Protein AF-A0A1S2LFC6-F1 (afdb_monomer)

Sequence (76 aa):
MNYYINQTINIHTLRVDGVTNSSVLQIGSSGVIKALANLYNTGDFVEPAPEIDEPVAPTPVIPLAPPAGAMPPVSP

Structure (mmCIF, N/CA/C/O backbone):
data_AF-A0A1S2LFC6-F1
#
_entry.id   AF-A0A1S2LFC6-F1
#
loop_
_atom_site.group_PDB
_atom_site.id
_atom_site.type_symbol
_atom_site.label_atom_id
_atom_site.label_alt_id
_atom_site.label_comp_id
_atom_site.label_asym_id
_atom_site.label_entity_id
_atom_site.label_seq_id
_atom_site.pdbx_PDB_ins_code
_atom_site.Cartn_x
_atom_site.Cartn_y
_atom_site.Cartn_z
_atom_site.occupancy
_atom_site.B_iso_or_equiv
_atom_site.auth_seq_id
_atom_site.auth_comp_id
_atom_site.auth_asym_id
_atom_site.auth_atom_id
_atom_site.pdbx_PDB_model_num
ATOM 1 N N . MET A 1 1 ? -4.247 7.736 23.885 1.00 72.69 1 MET A N 1
ATOM 2 C CA . MET A 1 1 ? -5.478 8.043 23.125 1.00 72.69 1 MET A CA 1
ATOM 3 C C . MET A 1 1 ? -6.114 6.712 22.760 1.00 72.69 1 MET A C 1
ATOM 5 O O . MET A 1 1 ? -5.413 5.899 22.172 1.00 72.69 1 MET A O 1
ATOM 9 N N . ASN A 1 2 ? -7.361 6.453 23.158 1.00 85.38 2 ASN A N 1
ATOM 10 C CA . ASN A 1 2 ? -8.036 5.182 22.870 1.00 85.38 2 ASN A CA 1
ATOM 11 C C . ASN A 1 2 ? -8.920 5.353 21.634 1.00 85.38 2 ASN A C 1
ATOM 13 O O . ASN A 1 2 ? -9.770 6.241 21.617 1.00 85.38 2 ASN A O 1
ATOM 17 N N . TYR A 1 3 ? -8.711 4.519 20.615 1.00 85.19 3 TYR A N 1
ATOM 18 C CA . TYR A 1 3 ? -9.499 4.530 19.386 1.00 85.19 3 TYR A CA 1
ATOM 19 C C . TYR A 1 3 ? -10.418 3.312 19.361 1.00 85.19 3 TYR A C 1
ATOM 21 O O . TYR A 1 3 ? -9.951 2.181 19.468 1.00 85.19 3 TYR A O 1
ATOM 29 N N . TYR A 1 4 ? -11.716 3.549 19.195 1.00 92.31 4 TYR A N 1
ATOM 30 C CA . TYR A 1 4 ? -12.714 2.499 19.021 1.00 92.31 4 TYR A CA 1
ATOM 31 C C . TYR A 1 4 ? -13.279 2.617 17.616 1.00 92.31 4 TYR A C 1
ATOM 33 O O . TYR A 1 4 ? -13.920 3.610 17.280 1.00 92.31 4 TYR A O 1
ATOM 41 N N . ILE A 1 5 ? -12.991 1.625 16.780 1.00 89.31 5 ILE A N 1
ATOM 42 C CA . ILE A 1 5 ? -13.335 1.646 15.362 1.00 89.31 5 ILE A CA 1
ATOM 43 C C . ILE A 1 5 ? -14.208 0.429 15.085 1.00 89.31 5 ILE A C 1
ATOM 45 O O . ILE A 1 5 ? -13.752 -0.704 15.200 1.00 89.31 5 ILE A O 1
ATOM 49 N N . ASN A 1 6 ? -15.463 0.670 14.719 1.00 94.56 6 ASN A N 1
ATOM 50 C CA . ASN A 1 6 ? -16.367 -0.360 14.226 1.00 94.56 6 ASN A CA 1
ATOM 51 C C . ASN A 1 6 ? -16.561 -0.142 12.722 1.00 94.56 6 ASN A C 1
AT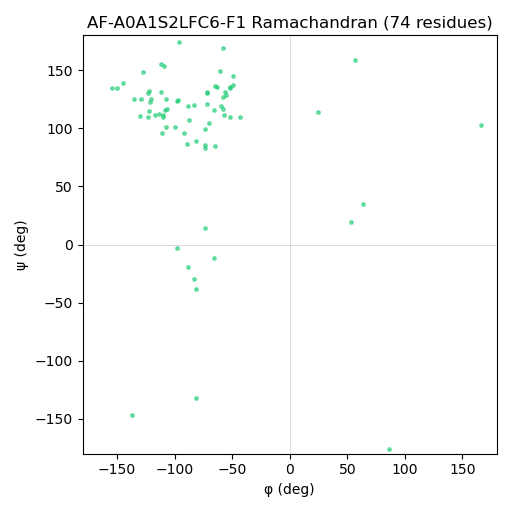OM 53 O O . ASN A 1 6 ? -17.047 0.907 12.306 1.00 94.56 6 ASN A O 1
ATOM 57 N N . GLN A 1 7 ? -16.122 -1.100 11.908 1.00 93.00 7 GLN A N 1
ATOM 58 C CA . GLN A 1 7 ? -16.209 -1.028 10.452 1.00 93.00 7 GLN A CA 1
ATOM 59 C C . GLN A 1 7 ? -16.839 -2.302 9.910 1.00 93.00 7 GLN A C 1
ATOM 61 O O . GLN A 1 7 ? -16.350 -3.400 10.156 1.00 93.00 7 GLN A O 1
ATOM 66 N N . THR A 1 8 ? -17.909 -2.131 9.139 1.00 95.75 8 THR A N 1
ATOM 67 C CA . THR A 1 8 ? -18.492 -3.187 8.311 1.00 95.75 8 THR A CA 1
ATOM 68 C C . THR A 1 8 ? -18.208 -2.826 6.862 1.00 95.75 8 THR A C 1
ATOM 70 O O . THR A 1 8 ? -18.740 -1.842 6.352 1.00 95.75 8 THR A O 1
ATOM 73 N N . ILE A 1 9 ? -17.329 -3.584 6.212 1.00 94.56 9 ILE A N 1
ATOM 74 C CA . ILE A 1 9 ? -16.875 -3.311 4.848 1.00 94.56 9 ILE A CA 1
ATOM 75 C C . ILE A 1 9 ? -17.312 -4.482 3.973 1.00 94.56 9 ILE A C 1
ATOM 77 O O . ILE A 1 9 ? -16.808 -5.590 4.126 1.00 94.56 9 ILE A O 1
ATOM 81 N N . ASN A 1 10 ? -18.257 -4.232 3.065 1.00 96.00 10 ASN A N 1
ATOM 82 C CA . ASN A 1 10 ? -18.769 -5.230 2.126 1.00 96.00 10 ASN A CA 1
ATOM 83 C C . ASN A 1 10 ? -18.254 -4.924 0.720 1.00 96.00 10 ASN A C 1
ATOM 85 O O . ASN A 1 10 ? -18.765 -4.035 0.039 1.00 96.00 10 ASN A O 1
ATOM 89 N N . ILE A 1 11 ? -17.231 -5.658 0.289 1.00 94.38 11 ILE A N 1
ATOM 90 C CA . ILE A 1 11 ? -16.645 -5.531 -1.046 1.00 94.38 11 ILE A CA 1
ATOM 91 C C . ILE A 1 11 ? -17.075 -6.737 -1.874 1.00 94.38 11 ILE A C 1
ATOM 93 O O . ILE A 1 11 ? -16.724 -7.867 -1.556 1.00 94.38 11 ILE A O 1
ATOM 97 N N . HIS A 1 12 ? -17.823 -6.484 -2.946 1.00 96.25 12 HIS A N 1
ATOM 98 C CA . HIS A 1 12 ? -18.313 -7.528 -3.851 1.00 96.25 12 HIS A CA 1
ATOM 99 C C . HIS A 1 12 ? -17.248 -7.947 -4.865 1.00 96.25 12 HIS A C 1
ATOM 101 O O . HIS A 1 12 ? -17.109 -9.118 -5.202 1.00 96.25 12 HIS A O 1
ATOM 107 N N . THR A 1 13 ? -16.473 -6.990 -5.366 1.00 94.81 13 THR A N 1
ATOM 108 C CA . THR A 1 13 ? -15.319 -7.247 -6.224 1.00 94.81 13 THR A CA 1
ATOM 109 C C . THR A 1 13 ? -14.358 -6.081 -6.079 1.00 94.81 13 THR A C 1
ATOM 111 O O . THR A 1 13 ? -14.771 -4.924 -6.113 1.00 94.81 13 THR A O 1
ATOM 114 N N . LEU A 1 14 ? -13.075 -6.389 -5.923 1.00 92.75 14 LEU A N 1
ATOM 115 C CA . LEU A 1 14 ? -11.995 -5.418 -5.978 1.00 92.75 14 LEU A CA 1
ATOM 116 C C . LEU A 1 14 ? -10.885 -6.015 -6.831 1.00 92.75 14 LEU A C 1
ATOM 118 O O . LEU A 1 14 ? -10.433 -7.129 -6.579 1.00 92.75 14 LEU A O 1
ATOM 122 N N . ARG A 1 15 ? -10.486 -5.279 -7.866 1.00 93.75 15 ARG A N 1
ATOM 123 C CA . ARG A 1 15 ? -9.463 -5.696 -8.817 1.00 93.75 15 ARG A CA 1
ATOM 124 C C . ARG A 1 15 ? -8.361 -4.650 -8.842 1.00 93.75 15 ARG A C 1
ATOM 126 O O . ARG A 1 15 ? -8.639 -3.462 -8.964 1.00 93.75 15 ARG A O 1
ATOM 133 N N . VAL A 1 16 ? -7.125 -5.114 -8.709 1.00 89.88 16 VAL A N 1
ATOM 134 C CA . VAL A 1 16 ? -5.916 -4.295 -8.790 1.00 89.88 16 VAL A CA 1
ATOM 135 C C . VAL A 1 16 ? -5.065 -4.902 -9.894 1.00 89.88 16 VAL A C 1
ATOM 137 O O . VAL A 1 16 ? -4.581 -6.019 -9.742 1.00 89.88 16 VAL A O 1
ATOM 140 N N . ASP A 1 17 ? -4.945 -4.205 -11.021 1.00 87.31 17 ASP A N 1
ATOM 141 C CA . ASP A 1 17 ? -4.264 -4.739 -12.208 1.00 87.31 17 ASP A CA 1
ATOM 142 C C . ASP A 1 17 ? -2.741 -4.571 -12.157 1.00 87.31 17 ASP A C 1
ATOM 144 O O . ASP A 1 17 ? -2.009 -5.395 -12.698 1.00 87.31 17 ASP A O 1
ATOM 148 N N . GLY A 1 18 ? -2.244 -3.534 -11.482 1.00 82.38 18 GLY A N 1
ATOM 149 C CA . GLY A 1 18 ? -0.814 -3.282 -11.358 1.00 82.38 18 GLY A CA 1
ATOM 150 C C . GLY A 1 18 ? -0.484 -2.570 -10.058 1.00 82.38 18 GLY A C 1
ATOM 151 O O . GLY A 1 18 ? -1.150 -1.610 -9.675 1.00 82.38 18 GLY A O 1
ATOM 152 N N . VAL A 1 19 ? 0.562 -3.046 -9.389 1.00 83.25 19 VAL A N 1
ATOM 153 C CA . VAL A 1 19 ? 1.178 -2.391 -8.235 1.00 83.25 19 VAL A CA 1
ATOM 154 C C . VAL A 1 19 ? 2.644 -2.140 -8.558 1.00 83.25 19 VAL A C 1
ATOM 156 O O . VAL A 1 19 ? 3.339 -3.023 -9.056 1.00 83.25 19 VAL A O 1
ATOM 159 N N . THR A 1 20 ? 3.113 -0.922 -8.313 1.00 80.69 20 THR A N 1
ATOM 160 C CA . THR A 1 20 ? 4.526 -0.551 -8.451 1.00 80.69 20 THR A CA 1
ATOM 161 C C . THR A 1 20 ? 5.228 -0.636 -7.096 1.00 80.69 20 THR A C 1
ATOM 163 O O . THR A 1 20 ? 4.590 -0.891 -6.065 1.00 80.69 20 THR A O 1
ATOM 166 N N . ASN A 1 21 ? 6.552 -0.449 -7.076 1.00 80.94 21 ASN A N 1
ATOM 167 C CA . ASN A 1 21 ? 7.319 -0.517 -5.837 1.00 80.94 21 ASN A CA 1
ATOM 168 C C . ASN A 1 21 ? 6.750 0.462 -4.793 1.00 80.94 21 ASN A C 1
ATOM 170 O O . ASN A 1 21 ? 6.543 1.639 -5.078 1.00 80.94 21 ASN A O 1
ATOM 174 N N . SER A 1 22 ? 6.494 -0.055 -3.590 1.00 80.19 22 SER A N 1
ATOM 175 C CA . SER A 1 22 ? 5.880 0.677 -2.471 1.00 80.19 22 SER A CA 1
ATOM 176 C C . SER A 1 22 ? 4.454 1.162 -2.695 1.00 80.19 22 SER A C 1
ATOM 178 O O . SER A 1 22 ? 4.036 2.184 -2.156 1.00 80.19 22 SER A O 1
ATOM 180 N N . SER A 1 23 ? 3.663 0.387 -3.428 1.00 86.94 23 SER A N 1
ATOM 181 C CA . SER A 1 23 ? 2.212 0.554 -3.401 1.00 86.94 23 SER A CA 1
ATOM 182 C C . SER A 1 23 ? 1.652 0.050 -2.070 1.00 86.94 23 SER A C 1
ATOM 184 O O . SER A 1 23 ? 1.937 -1.074 -1.658 1.00 86.94 23 SER A O 1
ATOM 186 N N . VAL A 1 24 ? 0.817 0.854 -1.412 1.00 88.38 24 VAL A N 1
ATOM 187 C CA . VAL A 1 24 ? 0.001 0.397 -0.283 1.00 88.38 24 VAL A CA 1
ATOM 188 C C . VAL A 1 24 ? -1.460 0.633 -0.616 1.00 88.38 24 VAL A C 1
ATOM 190 O O . VAL A 1 24 ? -1.866 1.762 -0.882 1.00 88.38 24 VAL A O 1
ATOM 193 N N . LEU A 1 25 ? -2.248 -0.439 -0.575 1.00 89.81 25 LEU A N 1
ATOM 194 C CA . LEU A 1 25 ? -3.697 -0.374 -0.686 1.00 89.81 25 LEU A CA 1
ATOM 195 C C . LEU A 1 25 ? -4.303 -0.733 0.665 1.00 89.81 25 LEU A C 1
ATOM 197 O O . LEU A 1 25 ? -4.224 -1.880 1.100 1.00 89.81 25 LEU A O 1
ATOM 201 N N . GLN A 1 26 ? -4.910 0.253 1.320 1.00 91.56 26 GLN A N 1
ATOM 202 C CA . GLN A 1 26 ? -5.549 0.054 2.610 1.00 91.56 26 GLN A CA 1
ATOM 203 C C . GLN A 1 26 ? -7.068 0.193 2.519 1.00 91.56 26 GLN A C 1
ATOM 205 O O . GLN A 1 26 ? -7.593 1.179 2.008 1.00 91.56 26 GLN A O 1
ATOM 210 N N . ILE A 1 27 ? -7.750 -0.796 3.098 1.00 91.94 27 ILE A N 1
ATOM 211 C CA . ILE A 1 27 ? -9.196 -0.857 3.253 1.00 91.94 27 ILE A CA 1
ATOM 212 C C . ILE A 1 27 ? -9.515 -0.952 4.745 1.00 91.94 27 ILE A C 1
ATOM 214 O O . ILE A 1 27 ? -9.022 -1.839 5.438 1.00 91.94 27 ILE A O 1
ATOM 218 N N . GLY A 1 28 ? -10.340 -0.032 5.232 1.00 92.62 28 GLY A N 1
ATOM 219 C CA . GLY A 1 28 ? -10.578 0.143 6.662 1.00 92.62 28 GLY A CA 1
ATOM 2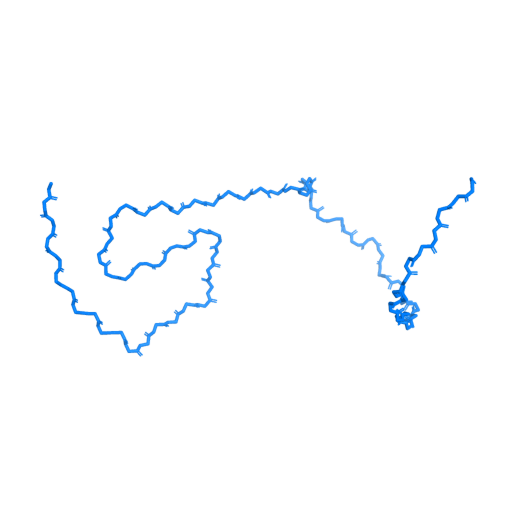20 C C . GLY A 1 28 ? -9.552 1.067 7.314 1.00 92.62 28 GLY A C 1
ATOM 221 O O . GLY A 1 28 ? -8.719 1.687 6.653 1.00 92.62 28 GLY A O 1
ATOM 222 N N . SER A 1 29 ? -9.647 1.214 8.628 1.00 89.94 29 SER A N 1
ATOM 223 C CA . SER A 1 29 ? -8.882 2.217 9.364 1.00 89.94 29 SER A CA 1
ATOM 224 C C . SER A 1 29 ? -7.403 1.883 9.451 1.00 89.94 29 SER A C 1
ATOM 226 O O . SER A 1 29 ? -7.030 0.780 9.850 1.00 89.94 29 SER A O 1
ATOM 228 N N . SER A 1 30 ? -6.563 2.867 9.124 1.00 84.50 30 SER A N 1
ATOM 229 C CA . SER A 1 30 ? -5.114 2.795 9.310 1.00 84.50 30 SER A CA 1
ATOM 230 C C . SER A 1 30 ? -4.634 3.699 10.417 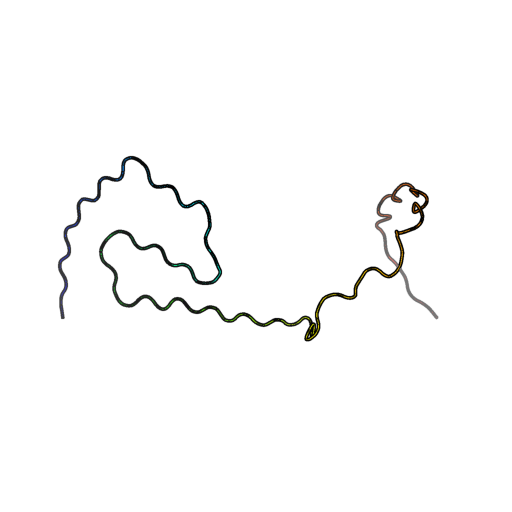1.00 84.50 30 SER A C 1
ATOM 232 O O . SER A 1 30 ? -5.217 4.752 10.664 1.00 84.50 30 SER A O 1
ATOM 234 N N . GLY A 1 31 ? -3.508 3.313 11.009 1.00 83.44 31 GLY A N 1
ATOM 235 C CA . GLY A 1 31 ? -2.619 4.254 11.671 1.00 83.44 31 GLY A CA 1
ATOM 236 C C . GLY A 1 31 ? -1.711 4.950 10.652 1.00 83.44 31 GLY A C 1
ATOM 237 O O . GLY A 1 31 ? -2.152 5.433 9.613 1.00 83.44 31 GLY A O 1
ATOM 238 N N . VAL A 1 32 ? -0.414 5.001 10.950 1.00 85.56 32 VAL A N 1
ATOM 239 C CA . VAL A 1 32 ? 0.587 5.575 10.043 1.00 85.56 32 VAL A CA 1
ATOM 240 C C . VAL A 1 32 ? 1.100 4.490 9.100 1.00 85.56 32 VAL A C 1
ATOM 242 O O . VAL A 1 32 ? 1.724 3.528 9.544 1.00 85.56 32 VAL A O 1
ATOM 245 N N . ILE A 1 33 ? 0.898 4.682 7.799 1.00 85.44 33 ILE A N 1
ATOM 246 C CA . ILE A 1 33 ? 1.489 3.847 6.751 1.00 85.44 33 ILE A CA 1
ATOM 247 C C . ILE A 1 33 ? 2.728 4.560 6.218 1.00 85.44 33 ILE A C 1
ATOM 249 O O . ILE A 1 33 ? 2.640 5.692 5.746 1.00 85.44 33 ILE A O 1
ATOM 253 N N . LYS A 1 34 ? 3.882 3.893 6.259 1.00 82.38 34 LYS A N 1
ATOM 254 C CA . LYS A 1 34 ? 5.107 4.357 5.598 1.00 82.38 34 LYS A CA 1
ATOM 255 C C . LYS A 1 34 ? 5.421 3.425 4.437 1.00 82.38 34 LYS A C 1
ATOM 257 O O . LYS A 1 34 ? 6.016 2.372 4.637 1.00 82.38 34 LYS A O 1
ATOM 262 N N . ALA A 1 35 ? 5.000 3.810 3.241 1.00 78.31 35 ALA A N 1
ATOM 263 C CA . ALA A 1 35 ? 5.411 3.143 2.017 1.00 78.31 35 ALA A CA 1
ATOM 264 C C . ALA A 1 35 ? 6.776 3.710 1.596 1.00 78.31 35 ALA A C 1
ATOM 266 O O . ALA A 1 35 ? 6.899 4.921 1.419 1.00 78.31 35 ALA A O 1
ATOM 267 N N . LEU A 1 36 ? 7.809 2.871 1.506 1.00 79.81 36 LEU A N 1
ATOM 268 C CA . LEU A 1 36 ? 9.179 3.313 1.236 1.00 79.81 36 LEU A CA 1
ATOM 269 C C . LEU A 1 36 ? 9.783 2.486 0.105 1.00 79.81 36 LEU A C 1
ATOM 271 O O . LEU A 1 36 ? 10.081 1.306 0.289 1.00 79.81 36 LEU A O 1
ATOM 275 N N . ALA A 1 37 ? 9.987 3.138 -1.042 1.00 70.31 37 ALA A N 1
ATOM 276 C CA . ALA A 1 37 ? 10.616 2.550 -2.218 1.00 70.31 37 ALA A CA 1
ATOM 277 C C . ALA A 1 37 ? 12.076 2.977 -2.282 1.00 70.31 37 ALA A C 1
ATOM 279 O O . ALA A 1 37 ? 12.382 4.081 -2.723 1.00 70.31 37 ALA A O 1
ATOM 280 N N . ASN A 1 38 ? 12.983 2.098 -1.868 1.00 72.06 38 ASN A N 1
ATOM 281 C CA . ASN A 1 38 ? 14.400 2.276 -2.152 1.00 72.06 38 ASN A CA 1
ATOM 282 C C . ASN A 1 38 ? 14.729 1.557 -3.458 1.00 72.06 38 ASN A C 1
ATOM 284 O O . ASN A 1 38 ? 14.944 0.345 -3.474 1.00 72.06 38 ASN A O 1
ATOM 288 N N . LEU A 1 39 ? 14.729 2.303 -4.559 1.00 65.69 39 LEU A N 1
ATOM 289 C CA . LEU A 1 39 ? 15.087 1.775 -5.868 1.00 65.69 39 LEU A CA 1
ATOM 290 C C . LEU A 1 39 ? 16.601 1.922 -6.069 1.00 65.69 39 LEU A C 1
ATOM 292 O O . LEU A 1 39 ? 17.080 2.932 -6.577 1.00 65.69 39 LEU A O 1
ATOM 296 N N . TYR A 1 40 ? 17.363 0.930 -5.607 1.00 60.66 40 TYR A N 1
ATOM 297 C CA . TYR A 1 40 ? 18.798 0.862 -5.869 1.00 60.66 40 TYR A CA 1
ATOM 298 C C . TYR A 1 40 ? 19.029 0.131 -7.190 1.00 60.66 40 TYR A C 1
ATOM 300 O O . TYR A 1 40 ? 18.878 -1.086 -7.270 1.00 60.66 40 TYR A O 1
ATOM 308 N N . ASN A 1 41 ? 19.419 0.868 -8.227 1.00 57.31 41 ASN A N 1
ATOM 309 C CA . ASN A 1 41 ? 19.977 0.277 -9.438 1.00 57.31 41 ASN A CA 1
ATOM 310 C C . ASN A 1 41 ? 21.404 -0.198 -9.125 1.00 57.31 41 ASN A C 1
ATOM 312 O O . ASN A 1 41 ? 22.366 0.507 -9.401 1.00 57.31 41 ASN A O 1
ATOM 316 N N . THR A 1 42 ? 21.570 -1.388 -8.542 1.00 59.59 42 THR A N 1
ATOM 317 C CA . THR A 1 42 ? 22.900 -1.975 -8.266 1.00 59.59 42 THR A CA 1
ATOM 318 C C . THR A 1 42 ? 23.609 -2.489 -9.527 1.00 59.59 42 THR A C 1
ATOM 320 O O . THR A 1 42 ? 24.541 -3.279 -9.424 1.00 59.59 42 THR A O 1
ATOM 323 N N . GLY A 1 43 ? 23.130 -2.112 -10.715 1.00 60.50 43 GLY A N 1
ATOM 324 C CA . GLY A 1 43 ? 23.665 -2.564 -11.997 1.00 60.50 43 GLY A CA 1
ATOM 325 C C . GLY A 1 43 ? 24.634 -1.593 -12.669 1.00 60.50 43 GLY A C 1
ATOM 326 O O . GLY A 1 43 ? 25.118 -1.933 -13.736 1.00 60.50 43 GLY A O 1
ATOM 327 N N . ASP A 1 44 ? 24.886 -0.401 -12.106 1.00 54.03 44 ASP A N 1
ATOM 328 C CA . ASP A 1 44 ? 25.772 0.623 -12.706 1.00 54.03 44 ASP A CA 1
ATOM 329 C C . ASP A 1 44 ? 25.421 1.008 -14.166 1.00 54.03 44 ASP A C 1
ATOM 331 O O . ASP A 1 44 ? 26.220 1.587 -14.898 1.00 54.03 44 ASP A O 1
ATOM 335 N N . PHE A 1 45 ? 24.192 0.730 -14.611 1.00 59.25 45 PHE A N 1
ATOM 336 C CA . PHE A 1 45 ? 23.696 1.158 -15.918 1.00 59.25 45 PHE A CA 1
ATOM 337 C C . PHE A 1 45 ? 23.222 2.610 -15.818 1.00 59.25 45 PHE A C 1
ATOM 339 O O . PHE A 1 45 ? 22.072 2.887 -15.474 1.00 59.25 45 PHE A O 1
ATOM 346 N N . VAL A 1 46 ? 24.148 3.539 -16.050 1.00 60.34 46 VAL A N 1
ATOM 347 C CA . VAL A 1 46 ? 23.906 4.994 -16.042 1.00 60.34 46 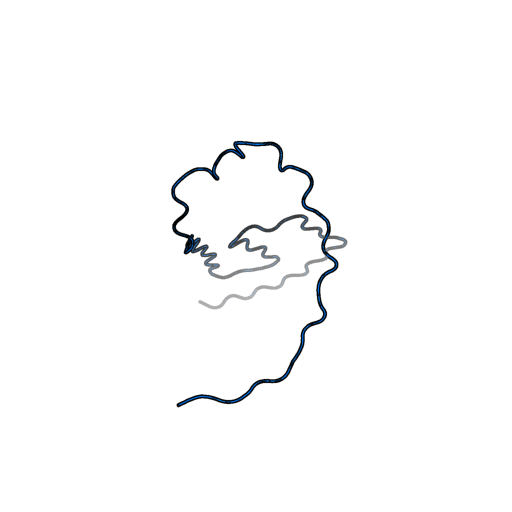VAL A CA 1
ATOM 348 C C . VAL A 1 46 ? 23.459 5.500 -17.420 1.00 60.34 46 VAL A C 1
ATOM 350 O O . VAL A 1 46 ? 22.838 6.556 -17.531 1.00 60.34 46 VAL A O 1
ATOM 353 N N . GLU A 1 47 ? 23.723 4.725 -18.467 1.00 68.81 47 GLU A N 1
ATOM 354 C CA . GLU A 1 47 ? 23.467 5.089 -19.858 1.00 68.81 47 GLU A CA 1
ATOM 355 C C . GLU A 1 47 ? 22.341 4.231 -20.460 1.00 68.81 47 GLU A C 1
ATOM 357 O O . GLU A 1 47 ? 22.079 3.122 -19.975 1.00 68.81 47 GLU A O 1
ATOM 362 N N . PRO A 1 48 ? 21.641 4.730 -21.498 1.00 65.88 48 PRO A N 1
ATOM 363 C CA . PRO A 1 48 ? 20.715 3.919 -22.279 1.00 65.88 48 PRO A CA 1
ATOM 364 C C . PRO A 1 48 ? 21.374 2.608 -22.715 1.00 65.88 48 PRO A C 1
ATOM 366 O O . PRO A 1 48 ? 22.568 2.580 -23.013 1.00 65.88 48 PRO A O 1
ATOM 369 N N . ALA A 1 49 ? 20.593 1.525 -22.760 1.00 69.31 49 ALA A N 1
ATOM 370 C CA . ALA A 1 49 ? 21.081 0.258 -23.293 1.00 69.31 49 ALA A CA 1
ATOM 371 C C . ALA A 1 49 ? 21.692 0.493 -24.692 1.00 69.31 49 ALA A C 1
ATOM 373 O O . ALA A 1 49 ? 21.067 1.209 -25.482 1.00 69.31 49 ALA A O 1
ATOM 374 N N . PRO A 1 50 ? 22.877 -0.074 -24.993 1.00 74.88 50 PRO A N 1
ATOM 375 C CA . PRO A 1 50 ? 23.518 0.098 -26.290 1.00 74.88 50 PRO A CA 1
ATOM 376 C C . PRO A 1 50 ? 22.552 -0.248 -27.421 1.00 74.88 50 PRO A C 1
ATOM 378 O O . PRO A 1 50 ? 21.832 -1.250 -27.345 1.00 74.88 50 PRO A O 1
ATOM 381 N N . GLU A 1 51 ? 22.529 0.588 -28.457 1.00 70.31 51 GLU A N 1
ATOM 382 C CA . GLU A 1 51 ? 21.786 0.286 -29.674 1.00 70.31 51 GLU A CA 1
ATOM 383 C C . GLU A 1 51 ? 22.407 -0.969 -30.304 1.00 70.31 51 GLU A C 1
ATOM 385 O O . GLU A 1 51 ? 23.624 -1.163 -30.292 1.00 70.31 51 GLU A O 1
ATOM 390 N N . ILE A 1 52 ? 21.563 -1.899 -30.749 1.00 69.25 52 ILE A N 1
ATOM 391 C CA . ILE A 1 52 ? 22.036 -3.155 -31.327 1.00 69.25 52 ILE A CA 1
ATOM 392 C C . ILE A 1 52 ? 22.596 -2.811 -32.710 1.00 69.25 52 ILE A C 1
ATOM 394 O O . ILE A 1 52 ? 21.829 -2.660 -33.657 1.00 69.25 52 ILE A O 1
ATOM 398 N N . ASP A 1 53 ? 23.919 -2.672 -32.814 1.00 63.03 53 ASP A N 1
ATOM 399 C CA . ASP A 1 53 ? 24.584 -2.182 -34.031 1.00 63.03 53 ASP A CA 1
ATOM 400 C C . ASP A 1 53 ? 24.449 -3.113 -35.247 1.00 63.03 53 ASP A C 1
ATOM 402 O O . ASP A 1 53 ? 24.715 -2.698 -36.374 1.00 63.03 53 ASP A O 1
ATOM 406 N N . GLU A 1 54 ? 23.983 -4.353 -35.078 1.00 64.12 54 GLU A N 1
ATOM 407 C CA . GLU A 1 54 ? 23.776 -5.270 -36.198 1.00 64.12 54 GLU A CA 1
ATOM 408 C C . GLU A 1 54 ? 22.545 -6.159 -35.973 1.00 64.12 54 GLU A C 1
ATOM 410 O O . GLU A 1 54 ? 22.351 -6.677 -34.868 1.00 64.12 54 GLU A O 1
ATOM 415 N N . PRO A 1 55 ? 21.710 -6.419 -37.000 1.00 58.12 55 PRO A N 1
ATOM 416 C CA . PRO A 1 55 ? 20.773 -7.527 -36.925 1.00 58.12 55 PRO A CA 1
ATOM 417 C C . PRO A 1 55 ? 21.596 -8.789 -36.672 1.00 58.12 55 PRO A C 1
ATOM 419 O O . PRO A 1 55 ? 22.367 -9.209 -37.533 1.00 58.12 55 PRO A O 1
ATOM 422 N N . VAL A 1 56 ? 21.450 -9.351 -35.469 1.00 58.88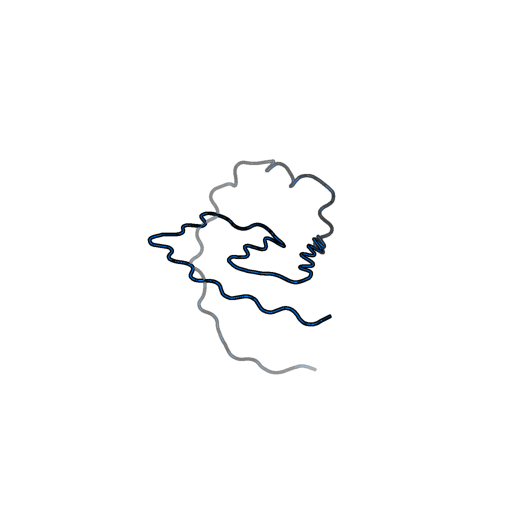 56 VAL A N 1
ATOM 423 C CA . VAL A 1 56 ? 22.087 -10.597 -35.041 1.00 58.88 56 VAL A CA 1
ATOM 424 C C . VAL A 1 56 ? 21.971 -11.590 -36.192 1.00 58.88 56 VAL A C 1
ATOM 426 O O . VAL A 1 56 ? 20.870 -12.033 -36.531 1.00 58.88 56 VAL A O 1
ATOM 429 N N . ALA A 1 57 ? 23.105 -11.898 -36.830 1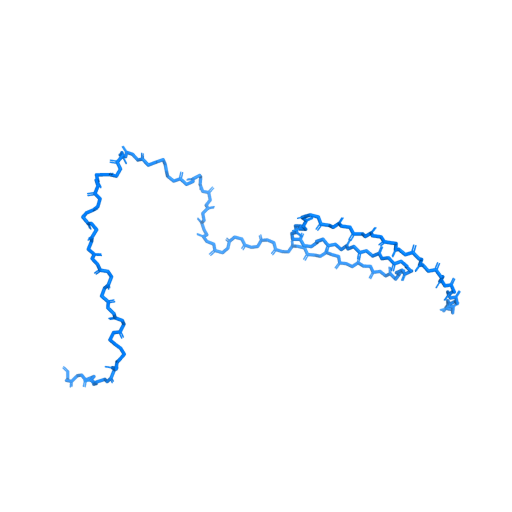.00 63.66 57 ALA A N 1
ATOM 430 C CA . ALA A 1 57 ? 23.184 -13.000 -37.774 1.00 63.66 57 ALA A CA 1
ATOM 431 C C . ALA A 1 57 ? 22.554 -14.221 -37.089 1.00 63.66 57 ALA A C 1
ATOM 433 O O . ALA A 1 57 ? 22.795 -14.399 -35.892 1.00 63.66 57 ALA A O 1
ATOM 434 N N . PRO A 1 58 ? 21.729 -15.028 -37.783 1.00 59.88 58 PRO A N 1
ATOM 435 C CA . PRO A 1 58 ? 21.010 -16.125 -37.152 1.00 59.88 58 PRO A CA 1
ATOM 436 C C . PRO A 1 58 ? 22.015 -16.974 -36.382 1.00 59.88 58 PRO A C 1
ATOM 438 O O . PRO A 1 58 ? 22.887 -17.615 -36.972 1.00 59.88 58 PRO A O 1
ATOM 441 N N . THR A 1 59 ? 21.935 -16.919 -35.054 1.00 58.75 59 THR A N 1
ATOM 442 C CA . THR A 1 59 ? 22.768 -17.746 -34.199 1.00 58.75 59 THR A CA 1
ATOM 443 C C . THR A 1 59 ? 22.468 -19.189 -34.592 1.00 58.75 59 THR A C 1
ATOM 445 O O . THR A 1 59 ? 21.292 -19.565 -34.662 1.00 58.75 59 THR A O 1
ATOM 448 N N . PRO A 1 60 ? 23.476 -20.019 -34.921 1.00 62.84 60 PRO A N 1
ATOM 449 C CA . PRO A 1 60 ? 23.214 -21.432 -35.107 1.00 62.84 60 PRO A CA 1
ATOM 450 C C . PRO A 1 60 ? 22.621 -21.931 -33.791 1.00 62.84 60 PRO A C 1
ATOM 452 O O . PRO A 1 60 ? 23.250 -21.827 -32.739 1.00 62.84 60 PRO A O 1
ATOM 455 N N . VAL A 1 61 ? 21.372 -22.392 -33.846 1.00 60.19 61 VAL A N 1
ATOM 456 C CA . VAL A 1 61 ? 20.653 -22.967 -32.709 1.00 60.19 61 VAL A CA 1
ATOM 457 C C . VAL A 1 61 ? 21.361 -24.252 -32.295 1.00 60.19 61 VAL A C 1
ATOM 459 O O . VAL A 1 61 ? 21.029 -25.345 -32.742 1.00 60.19 61 VAL A O 1
ATOM 462 N N . ILE A 1 62 ? 22.396 -24.116 -31.474 1.00 62.59 62 ILE A N 1
ATOM 463 C CA . ILE A 1 62 ? 23.056 -25.245 -30.832 1.00 62.59 62 ILE A CA 1
ATOM 464 C C . ILE A 1 62 ? 22.089 -25.765 -29.764 1.00 62.59 62 ILE A C 1
ATOM 466 O O . ILE A 1 62 ? 21.705 -24.994 -28.879 1.00 62.59 62 ILE A O 1
ATOM 470 N N . PRO A 1 63 ? 21.656 -27.036 -29.828 1.00 67.56 63 PRO A N 1
ATOM 471 C CA . PRO A 1 63 ? 20.808 -27.605 -28.792 1.00 67.56 63 PRO A CA 1
ATOM 472 C C . PRO A 1 63 ? 21.492 -27.487 -27.427 1.00 67.56 63 PRO A C 1
ATOM 474 O O . PRO A 1 63 ? 22.666 -27.831 -27.282 1.00 67.56 63 PRO A O 1
ATOM 477 N N . LEU A 1 64 ? 20.757 -26.983 -26.435 1.00 63.75 64 LEU A N 1
ATOM 478 C CA . LEU A 1 64 ? 21.259 -26.772 -25.081 1.00 63.75 64 LEU A CA 1
ATOM 479 C C . LEU A 1 64 ? 21.720 -28.110 -24.482 1.00 63.75 64 LEU A C 1
ATOM 481 O O . LEU A 1 64 ? 20.924 -29.042 -24.351 1.00 63.75 64 LEU A O 1
ATOM 485 N N . ALA A 1 65 ? 23.005 -28.208 -24.133 1.00 68.12 65 ALA A N 1
ATOM 486 C CA . ALA A 1 65 ? 23.547 -29.402 -23.498 1.00 68.12 65 ALA A CA 1
ATOM 487 C C . ALA A 1 65 ? 22.902 -29.600 -22.108 1.00 68.12 65 ALA A C 1
ATOM 489 O O . ALA A 1 65 ? 22.763 -28.625 -21.362 1.00 68.12 65 ALA A O 1
ATOM 490 N N . PRO A 1 66 ? 22.506 -30.834 -21.736 1.00 60.12 66 PRO A N 1
ATOM 491 C CA . PRO A 1 66 ? 21.948 -31.106 -20.417 1.00 60.12 66 PRO A CA 1
ATOM 492 C C . PRO A 1 66 ? 22.948 -30.761 -19.304 1.00 60.12 66 PRO A C 1
ATOM 494 O O . PRO A 1 66 ? 24.158 -30.911 -19.503 1.00 60.12 66 PRO A O 1
ATOM 497 N N . PRO A 1 67 ? 22.475 -30.341 -18.116 1.00 57.19 67 PRO A N 1
ATOM 498 C CA . PRO A 1 67 ? 23.352 -29.943 -17.028 1.00 57.19 67 PRO A CA 1
ATOM 499 C C . PRO A 1 67 ? 24.059 -31.184 -16.477 1.00 57.19 67 PRO A C 1
ATOM 501 O O . PRO A 1 67 ? 23.462 -31.995 -15.7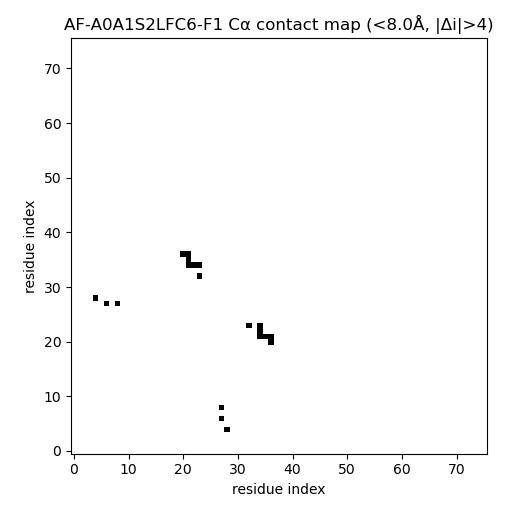69 1.00 57.19 67 PRO A O 1
ATOM 504 N N . ALA A 1 68 ? 25.340 -31.344 -16.808 1.00 54.00 68 ALA A N 1
ATOM 505 C CA . ALA A 1 68 ? 26.185 -32.365 -16.209 1.00 54.00 68 ALA A 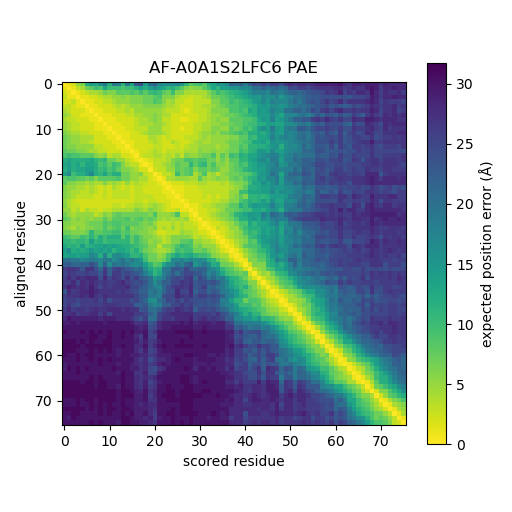CA 1
ATOM 506 C C . ALA A 1 68 ? 26.534 -31.939 -14.775 1.00 54.0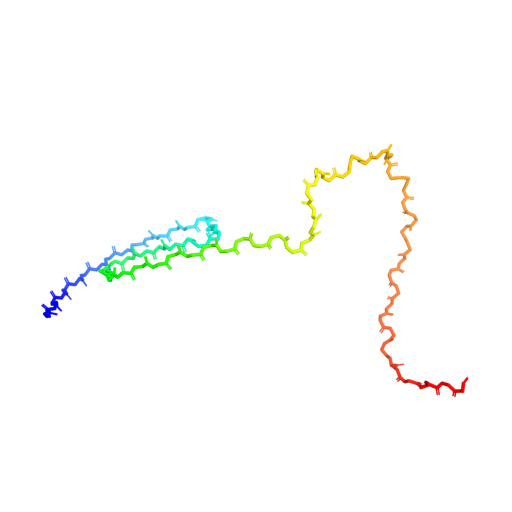0 68 ALA A C 1
ATOM 508 O O . ALA A 1 68 ? 27.551 -31.301 -14.508 1.00 54.00 68 ALA A O 1
ATOM 509 N N . GLY A 1 69 ? 25.637 -32.266 -13.846 1.00 61.72 69 GLY A N 1
ATOM 510 C CA . GLY A 1 69 ? 25.947 -32.296 -12.429 1.00 61.72 69 GLY A CA 1
ATOM 511 C C . GLY A 1 69 ? 26.962 -33.398 -12.143 1.00 61.72 69 GLY A C 1
ATOM 512 O O . GLY A 1 69 ? 26.658 -34.568 -12.345 1.00 61.72 69 GLY A O 1
ATOM 513 N N . ALA A 1 70 ? 28.151 -32.996 -11.695 1.00 45.34 70 ALA A N 1
ATOM 514 C CA . ALA A 1 70 ? 28.966 -33.616 -10.644 1.00 45.34 70 ALA A CA 1
ATOM 515 C C . ALA A 1 70 ? 30.393 -33.033 -10.710 1.00 45.34 70 ALA A C 1
ATOM 517 O O . ALA A 1 70 ? 31.201 -33.407 -11.553 1.00 45.34 70 ALA A O 1
ATOM 518 N N . MET A 1 71 ? 30.703 -32.120 -9.785 1.00 52.69 71 MET A N 1
ATOM 519 C CA . MET A 1 71 ? 32.070 -31.905 -9.265 1.00 52.69 71 MET A CA 1
ATOM 520 C C . MET A 1 71 ? 32.592 -33.235 -8.658 1.00 52.69 71 MET A C 1
ATOM 522 O O . MET A 1 71 ? 31.734 -34.083 -8.391 1.00 52.69 71 MET A O 1
ATOM 526 N N . PRO A 1 72 ? 33.878 -33.457 -8.282 1.00 59.22 72 PRO A N 1
ATOM 527 C CA . PRO A 1 72 ? 35.124 -32.647 -8.284 1.00 59.22 72 PRO A CA 1
ATOM 528 C C . PRO A 1 72 ? 36.327 -33.540 -8.790 1.00 59.22 72 PRO A C 1
ATOM 530 O O . PRO A 1 72 ? 36.040 -34.442 -9.573 1.00 59.22 72 PRO A O 1
ATOM 533 N N . PRO A 1 73 ? 37.627 -33.454 -8.381 1.00 53.09 73 PRO A N 1
ATOM 534 C CA . PRO A 1 73 ? 38.392 -32.444 -7.638 1.00 53.09 73 PRO A CA 1
ATOM 535 C C . PRO A 1 73 ? 39.714 -31.957 -8.296 1.00 53.09 73 PRO A C 1
ATOM 537 O O . PRO A 1 73 ? 40.427 -32.681 -8.977 1.00 53.09 73 PRO A O 1
ATOM 540 N N . VAL A 1 74 ? 40.011 -30.685 -8.024 1.00 59.56 74 VAL A N 1
ATOM 541 C CA . VAL A 1 74 ? 41.274 -30.088 -7.529 1.00 59.56 74 VAL A CA 1
ATOM 542 C C . VAL A 1 74 ? 42.629 -30.810 -7.778 1.00 59.56 74 VAL A C 1
ATOM 544 O O . VAL A 1 74 ? 42.899 -31.815 -7.129 1.00 59.56 74 VAL A O 1
ATOM 547 N N . SER A 1 75 ? 43.480 -30.154 -8.595 1.00 41.06 75 SER A N 1
ATOM 548 C CA . SER A 1 75 ? 44.959 -29.923 -8.525 1.00 41.06 75 SER A CA 1
ATOM 549 C C . SER A 1 75 ? 45.950 -31.112 -8.424 1.00 41.06 75 SER A C 1
ATOM 551 O O . SER A 1 75 ? 45.553 -32.222 -8.080 1.00 41.06 75 SER A O 1
ATOM 553 N N . PRO A 1 76 ? 47.248 -30.939 -8.782 1.00 55.88 76 PRO A N 1
ATOM 554 C CA . PRO A 1 76 ? 48.202 -29.946 -8.240 1.00 55.88 76 PRO A CA 1
ATOM 555 C C . PRO A 1 76 ? 48.366 -28.665 -9.062 1.00 55.88 76 PRO A C 1
ATOM 557 O O . PRO A 1 76 ? 48.354 -28.753 -10.309 1.00 55.88 76 PRO A O 1
#

Solvent-accessible surface area (backbone atoms only — not comparable to full-atom values): 6189 Å² total; per-residue (Å²): 137,90,85,86,84,88,84,88,84,90,79,91,78,86,86,82,92,79,78,61,86,50,65,80,89,84,84,75,94,75,82,89,84,84,71,72,65,83,84,76,77,88,73,79,75,86,62,80,80,78,76,78,90,58,85,75,68,82,70,80,85,69,78,80,76,78,85,82,84,73,87,87,82,84,82,135

Radius of gyration: 26.57 Å; Cα contacts (8 Å, |Δi|>4): 10; chains: 1; bounding box: 67×42×61 Å

pLDDT: mean 73.89, std 14.76, range [41.06, 96.25]

Foldseek 3Di:
DDDDDDDDDDDPDDDDPDDDQQDDDDDGDDDDDDRDDDDDPPPPCPDPDDDPPDDPDPDPCDPDDPDPDDDDDDDD

Organism: NCBI:txid85682

Secondary structure (DSSP, 8-state):
-----------S--------TT-----S--S----------TT---SPPPP--S-------PPPPP----------

InterPro domains:
  IPR024255 Spore germination GerPB [PF10803] (1-51)

Mean predicted aligned error: 17.59 Å